Protein AF-A0A9X3W8Z4-F1 (afdb_monomer)

Structure (mmCIF, N/CA/C/O backbone):
data_AF-A0A9X3W8Z4-F1
#
_entry.id   AF-A0A9X3W8Z4-F1
#
loop_
_atom_site.group_PDB
_atom_site.id
_atom_site.type_symbol
_atom_site.label_atom_id
_atom_site.label_alt_id
_atom_site.label_comp_id
_atom_site.label_asym_id
_atom_site.label_entity_id
_atom_site.label_seq_id
_atom_site.pdbx_PDB_ins_code
_atom_site.Cartn_x
_atom_site.Cartn_y
_atom_site.Cartn_z
_atom_site.occupancy
_atom_site.B_iso_or_equiv
_atom_site.auth_seq_id
_atom_site.auth_comp_id
_atom_site.auth_asym_id
_atom_site.auth_atom_id
_atom_site.pdbx_PDB_model_num
ATOM 1 N N . MET A 1 1 ? 20.857 -4.183 10.905 1.00 47.38 1 MET A N 1
ATOM 2 C CA . MET A 1 1 ? 19.578 -3.616 11.396 1.00 47.38 1 MET A CA 1
ATOM 3 C C . MET A 1 1 ? 18.655 -3.268 10.223 1.00 47.38 1 MET A C 1
ATOM 5 O O . MET A 1 1 ? 17.467 -3.530 10.332 1.00 47.38 1 MET A O 1
ATOM 9 N N . GLU A 1 2 ? 19.205 -2.843 9.077 1.00 49.69 2 GLU A N 1
ATOM 10 C CA . GLU A 1 2 ? 18.490 -2.547 7.815 1.00 49.69 2 GLU A CA 1
ATOM 11 C C . GLU A 1 2 ? 17.693 -3.727 7.222 1.00 49.69 2 GLU A C 1
ATOM 13 O O . GLU A 1 2 ? 16.568 -3.548 6.769 1.00 49.69 2 GLU A O 1
ATOM 18 N N . THR A 1 3 ? 18.191 -4.966 7.303 1.00 54.78 3 THR A N 1
ATOM 19 C CA . THR A 1 3 ? 17.549 -6.136 6.662 1.00 54.78 3 THR A CA 1
ATOM 20 C C . THR A 1 3 ? 16.148 -6.447 7.203 1.00 54.78 3 THR A C 1
ATOM 22 O O . THR A 1 3 ? 15.261 -6.822 6.445 1.00 54.78 3 THR A O 1
ATOM 25 N N . ARG A 1 4 ? 15.916 -6.252 8.512 1.00 59.62 4 ARG A N 1
ATOM 26 C CA . ARG A 1 4 ? 14.586 -6.435 9.135 1.00 59.62 4 ARG A CA 1
ATOM 27 C C . ARG A 1 4 ? 13.631 -5.287 8.807 1.00 59.62 4 ARG A C 1
ATOM 29 O O . ARG A 1 4 ? 12.413 -5.453 8.853 1.00 59.62 4 ARG A O 1
ATOM 36 N N . GLN A 1 5 ? 14.195 -4.115 8.521 1.00 59.81 5 GLN A N 1
ATOM 37 C CA . GLN A 1 5 ? 13.439 -2.899 8.280 1.00 59.81 5 GLN A CA 1
ATOM 38 C C . GLN A 1 5 ? 12.781 -2.944 6.894 1.00 59.81 5 GLN A C 1
ATOM 40 O O . GLN A 1 5 ? 11.593 -2.642 6.791 1.00 59.81 5 GLN A O 1
ATOM 45 N N . HIS A 1 6 ? 13.510 -3.438 5.885 1.00 63.78 6 HIS A N 1
ATOM 46 C CA . HIS A 1 6 ? 12.978 -3.719 4.547 1.00 63.78 6 HIS A CA 1
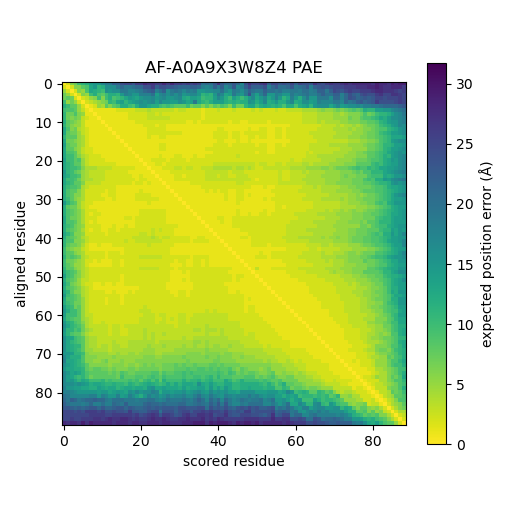ATOM 47 C C . HIS A 1 6 ? 11.927 -4.838 4.547 1.00 63.78 6 HIS A C 1
ATOM 49 O O . HIS A 1 6 ? 10.900 -4.710 3.884 1.00 63.78 6 HIS A O 1
ATOM 55 N N . ASP A 1 7 ? 12.134 -5.895 5.340 1.00 84.56 7 ASP A N 1
ATOM 56 C CA . ASP A 1 7 ? 11.163 -6.991 5.472 1.00 84.56 7 ASP A CA 1
ATOM 57 C C . ASP A 1 7 ? 9.808 -6.496 6.015 1.00 84.56 7 ASP A C 1
ATOM 59 O O . ASP A 1 7 ? 8.742 -6.820 5.494 1.00 84.56 7 ASP A O 1
ATOM 63 N N . THR A 1 8 ? 9.837 -5.613 7.016 1.00 92.88 8 THR A N 1
ATOM 64 C CA . THR A 1 8 ? 8.613 -5.071 7.624 1.00 92.88 8 THR A CA 1
ATOM 65 C C . THR A 1 8 ? 7.870 -4.109 6.690 1.00 92.88 8 THR A C 1
ATOM 67 O O . THR A 1 8 ? 6.646 -4.191 6.593 1.00 92.88 8 THR A O 1
ATOM 70 N N . GLN A 1 9 ? 8.579 -3.228 5.974 1.00 93.75 9 GLN A N 1
ATOM 71 C CA . GLN A 1 9 ? 7.954 -2.324 4.998 1.00 93.75 9 GLN A CA 1
ATOM 72 C C . GLN A 1 9 ? 7.274 -3.113 3.871 1.00 93.75 9 GLN A C 1
ATOM 74 O O . GLN A 1 9 ? 6.117 -2.852 3.543 1.00 93.75 9 GLN A O 1
ATOM 79 N N . GLY A 1 10 ? 7.948 -4.143 3.345 1.00 93.81 10 GLY A N 1
ATOM 80 C CA . GLY A 1 10 ? 7.381 -5.030 2.327 1.00 93.81 10 GLY A CA 1
ATOM 81 C C . GLY A 1 10 ? 6.115 -5.745 2.805 1.00 93.81 10 GLY A C 1
ATOM 82 O O . GLY A 1 10 ? 5.139 -5.841 2.061 1.00 93.81 10 GLY A O 1
ATOM 83 N N . ARG A 1 11 ? 6.076 -6.179 4.071 1.00 95.94 11 ARG A N 1
ATOM 84 C CA . ARG A 1 11 ? 4.870 -6.765 4.679 1.00 95.94 11 ARG A CA 1
ATOM 85 C C . ARG A 1 11 ? 3.713 -5.774 4.781 1.00 95.94 11 ARG A C 1
ATOM 87 O O . ARG A 1 11 ? 2.578 -6.168 4.527 1.00 95.94 11 ARG A O 1
ATOM 94 N N . ILE A 1 12 ? 3.982 -4.511 5.122 1.00 97.69 12 ILE A N 1
ATOM 95 C CA . ILE A 1 12 ? 2.957 -3.453 5.167 1.00 97.69 12 ILE A CA 1
ATOM 96 C C . ILE A 1 12 ? 2.372 -3.215 3.770 1.00 97.69 12 ILE A C 1
ATOM 98 O O . ILE A 1 12 ? 1.150 -3.251 3.617 1.00 97.69 12 ILE A O 1
ATOM 102 N N . ILE A 1 13 ? 3.225 -3.063 2.751 1.00 96.44 13 ILE A N 1
ATOM 103 C CA . ILE A 1 13 ? 2.799 -2.902 1.351 1.00 96.44 13 ILE A CA 1
ATOM 104 C C . ILE A 1 13 ? 1.971 -4.111 0.901 1.00 96.44 13 ILE A C 1
ATOM 106 O O . ILE A 1 13 ? 0.878 -3.956 0.357 1.00 96.44 13 ILE A O 1
ATOM 110 N N . HIS A 1 14 ? 2.445 -5.328 1.181 1.00 96.00 14 HIS A N 1
ATOM 111 C CA . HIS A 1 14 ? 1.707 -6.543 0.854 1.00 96.00 14 HIS A CA 1
ATOM 112 C C . HIS A 1 14 ? 0.338 -6.581 1.549 1.00 96.00 14 HIS A C 1
ATOM 114 O O . HIS A 1 14 ? -0.670 -6.856 0.899 1.00 96.00 14 HIS A O 1
ATOM 120 N N . GLY A 1 15 ? 0.277 -6.260 2.845 1.00 97.44 15 GLY A N 1
ATOM 121 C CA . GLY A 1 15 ? -0.976 -6.171 3.596 1.00 97.44 15 GLY A CA 1
ATOM 122 C C . GLY A 1 15 ? -1.956 -5.174 2.975 1.00 97.44 15 GLY A C 1
ATOM 123 O O . GLY A 1 15 ? -3.132 -5.497 2.807 1.00 97.44 15 GLY A O 1
ATOM 124 N N . PHE A 1 16 ? -1.469 -4.007 2.550 1.00 98.00 16 PHE A N 1
ATOM 125 C CA . PHE A 1 16 ? -2.289 -3.000 1.880 1.00 98.00 16 PHE A CA 1
ATOM 126 C C . PHE A 1 16 ? -2.832 -3.483 0.533 1.00 98.00 16 PHE A C 1
ATOM 128 O O . PHE A 1 16 ? -4.034 -3.379 0.296 1.00 98.00 16 PHE A O 1
ATOM 135 N N . ILE A 1 17 ? -2.000 -4.109 -0.307 1.00 97.19 17 ILE A N 1
ATOM 136 C CA . ILE A 1 17 ? -2.432 -4.693 -1.589 1.00 97.19 17 ILE A CA 1
ATOM 137 C C . ILE A 1 17 ? -3.542 -5.731 -1.378 1.00 97.19 17 ILE A C 1
ATOM 139 O O . ILE A 1 17 ? -4.502 -5.776 -2.147 1.00 97.19 17 ILE A O 1
ATOM 143 N N . GLN A 1 18 ? -3.444 -6.562 -0.337 1.00 98.00 18 GLN A N 1
ATOM 144 C CA . GLN A 1 18 ? -4.500 -7.525 -0.017 1.00 98.00 18 GLN A CA 1
ATOM 145 C C . GLN A 1 18 ? -5.800 -6.824 0.406 1.00 98.00 18 GLN A C 1
ATOM 147 O O . GLN A 1 18 ? -6.871 -7.235 -0.028 1.00 98.00 18 GLN A O 1
ATOM 152 N N . CYS A 1 19 ? -5.730 -5.733 1.175 1.00 98.06 19 CYS A N 1
ATOM 153 C CA . CYS A 1 19 ? -6.916 -4.936 1.502 1.00 98.06 19 CYS A CA 1
ATOM 154 C C . CYS A 1 19 ? -7.569 -4.315 0.254 1.00 98.06 19 CYS A C 1
ATOM 156 O O . CYS A 1 19 ? -8.793 -4.342 0.143 1.00 98.06 19 CYS A O 1
ATOM 158 N N . ILE A 1 20 ? -6.776 -3.805 -0.698 1.00 97.25 20 ILE A N 1
ATOM 159 C CA . ILE A 1 20 ? -7.273 -3.221 -1.962 1.00 97.25 20 ILE A CA 1
ATOM 160 C C . ILE A 1 20 ? -8.012 -4.258 -2.813 1.00 97.25 20 ILE A C 1
ATOM 162 O O . ILE A 1 20 ? -9.005 -3.935 -3.460 1.00 97.25 20 ILE A O 1
ATOM 166 N N . LYS A 1 21 ? -7.561 -5.518 -2.797 1.00 97.25 21 LYS A N 1
ATOM 167 C CA . LYS A 1 21 ? -8.250 -6.618 -3.490 1.00 97.25 21 LYS A CA 1
ATOM 168 C C . LYS A 1 21 ? -9.615 -6.951 -2.884 1.00 97.25 21 LYS A C 1
ATOM 170 O O . LYS A 1 21 ? -10.453 -7.518 -3.576 1.00 97.25 21 LYS A O 1
ATOM 175 N N . GLU A 1 22 ? -9.827 -6.635 -1.609 1.00 97.62 22 GLU A N 1
ATOM 176 C CA . GLU A 1 22 ? -11.038 -6.994 -0.865 1.00 97.62 22 GLU A CA 1
ATOM 177 C C . GLU A 1 22 ? -12.077 -5.870 -0.845 1.00 97.62 22 GLU A C 1
ATOM 179 O O . GLU A 1 22 ? -13.275 -6.152 -0.828 1.00 97.62 22 GLU A O 1
ATOM 184 N N . LYS A 1 23 ? -11.648 -4.601 -0.844 1.00 96.75 23 LYS A N 1
ATOM 185 C CA . LYS A 1 23 ? -12.558 -3.450 -0.783 1.00 96.75 23 LYS A CA 1
ATOM 186 C C . LYS A 1 23 ? -11.951 -2.163 -1.358 1.00 96.75 23 LYS A C 1
ATOM 188 O O . LYS A 1 23 ? -10.728 -2.032 -1.417 1.00 96.75 23 LYS A O 1
ATOM 193 N N . PRO A 1 24 ? -12.787 -1.177 -1.744 1.00 97.06 24 PRO A N 1
ATOM 194 C CA . PRO A 1 24 ? -12.312 0.105 -2.260 1.00 97.06 24 PRO A CA 1
ATOM 195 C C . PRO A 1 24 ? -11.387 0.832 -1.275 1.00 97.06 24 PRO A C 1
ATOM 197 O O . PRO A 1 24 ? -11.665 0.869 -0.078 1.00 97.06 24 PRO A O 1
ATOM 200 N N . VAL A 1 25 ? -10.348 1.506 -1.785 1.00 94.81 25 VAL A N 1
ATOM 201 C CA . VAL A 1 25 ? -9.329 2.221 -0.979 1.00 94.81 25 VAL A CA 1
ATOM 202 C C . VAL A 1 25 ? -9.940 3.181 0.045 1.00 94.81 25 VAL A C 1
ATOM 204 O O . VAL A 1 25 ? -9.497 3.241 1.190 1.00 94.81 25 VAL A O 1
ATOM 207 N N . ARG A 1 26 ? -11.010 3.890 -0.334 1.00 95.88 26 ARG A N 1
ATOM 208 C CA . ARG A 1 26 ? -11.724 4.832 0.548 1.00 95.88 26 ARG A CA 1
ATOM 209 C C . ARG A 1 26 ? -12.310 4.173 1.810 1.00 95.88 26 ARG A C 1
ATOM 211 O O . ARG A 1 26 ? -12.557 4.864 2.789 1.00 95.88 26 ARG A O 1
ATOM 218 N N . GLU A 1 27 ? -12.547 2.861 1.777 1.00 97.88 27 GLU A N 1
ATOM 219 C CA . GLU A 1 27 ? -13.137 2.057 2.860 1.00 97.88 27 GLU A CA 1
ATOM 220 C C . GLU A 1 27 ? -12.072 1.271 3.650 1.00 97.88 27 GLU A C 1
ATOM 222 O O . GLU A 1 27 ? -12.389 0.577 4.622 1.00 97.88 27 GLU A O 1
ATOM 227 N N . ILE A 1 28 ? -10.800 1.355 3.245 1.00 98.12 28 ILE A N 1
ATOM 228 C CA . ILE A 1 28 ? -9.666 0.761 3.959 1.00 98.12 28 ILE A CA 1
ATOM 229 C C . ILE A 1 28 ? -9.254 1.684 5.106 1.00 98.12 28 ILE A C 1
ATOM 231 O O . ILE A 1 28 ? -9.134 2.898 4.945 1.00 98.12 28 ILE A O 1
ATOM 235 N N . THR A 1 29 ? -9.000 1.098 6.273 1.00 98.31 29 THR A N 1
ATOM 236 C CA . THR A 1 29 ? -8.465 1.787 7.451 1.00 98.31 29 THR A CA 1
ATOM 237 C C . THR A 1 29 ? -7.026 1.355 7.722 1.00 98.31 29 THR A C 1
ATOM 239 O O . THR A 1 29 ? -6.630 0.247 7.361 1.00 98.31 29 THR A O 1
ATOM 242 N N . ASN A 1 30 ? -6.254 2.171 8.449 1.00 98.12 30 ASN A N 1
ATOM 243 C CA . ASN A 1 30 ? -4.903 1.787 8.892 1.00 98.12 30 ASN A CA 1
ATOM 244 C C . ASN A 1 30 ? -4.933 0.456 9.669 1.00 98.12 30 ASN A C 1
ATOM 246 O O . ASN A 1 30 ? -4.013 -0.351 9.555 1.00 98.12 30 ASN A O 1
ATOM 250 N N . LYS A 1 31 ? -6.028 0.196 10.404 1.00 98.31 31 LYS A N 1
ATOM 251 C CA . LYS A 1 31 ? -6.247 -1.051 11.144 1.00 98.31 31 LYS A CA 1
ATOM 252 C C . LYS A 1 31 ? -6.347 -2.274 10.264 1.00 98.31 31 LYS A C 1
ATOM 254 O O . LYS A 1 31 ? -5.748 -3.292 10.606 1.00 98.31 31 LYS A O 1
ATOM 259 N N . ASP A 1 32 ? -7.068 -2.179 9.158 1.00 98.31 32 ASP A N 1
ATOM 260 C CA . ASP A 1 32 ? -7.156 -3.285 8.208 1.00 98.31 32 ASP A CA 1
ATOM 261 C C . ASP A 1 32 ? -5.756 -3.654 7.712 1.00 98.31 32 ASP A C 1
ATOM 263 O O . ASP A 1 32 ? -5.377 -4.822 7.740 1.00 98.31 32 ASP A O 1
ATOM 267 N N . ILE A 1 33 ? -4.957 -2.637 7.376 1.00 98.25 33 ILE A N 1
ATOM 268 C CA . ILE A 1 33 ? -3.618 -2.796 6.810 1.00 98.25 33 ILE A CA 1
ATOM 269 C C . ILE A 1 33 ? -2.664 -3.443 7.811 1.00 98.25 33 ILE A C 1
ATOM 271 O O . ILE A 1 33 ? -2.085 -4.485 7.507 1.00 98.25 33 ILE A O 1
ATOM 275 N N . TYR A 1 34 ? -2.507 -2.875 9.015 1.00 97.94 34 TYR A N 1
ATOM 276 C CA . TYR A 1 34 ? -1.560 -3.438 9.983 1.00 97.94 34 TYR A CA 1
ATOM 277 C C . TYR A 1 34 ? -1.988 -4.827 10.473 1.00 97.94 34 TYR A C 1
ATOM 279 O O . TYR A 1 34 ? -1.133 -5.664 10.758 1.00 97.94 34 TYR A O 1
ATOM 287 N N . THR A 1 35 ? -3.298 -5.109 10.502 1.00 97.75 35 THR A N 1
ATOM 288 C CA . THR A 1 35 ? -3.819 -6.444 10.826 1.00 97.75 35 THR A CA 1
ATOM 289 C C . THR A 1 35 ? -3.458 -7.438 9.725 1.00 97.75 35 THR A C 1
ATOM 291 O O . THR A 1 35 ? -2.923 -8.502 10.021 1.00 97.75 35 THR A O 1
ATOM 294 N N . LYS A 1 36 ? -3.684 -7.083 8.453 1.00 97.25 36 LYS A N 1
ATOM 295 C CA . LYS A 1 36 ? -3.382 -7.939 7.295 1.00 97.25 36 LYS A CA 1
ATOM 296 C C . LYS A 1 36 ? -1.880 -8.157 7.088 1.00 97.25 36 LYS A C 1
ATOM 298 O O . LYS A 1 36 ? -1.475 -9.218 6.630 1.00 97.25 36 LYS A O 1
ATOM 303 N N . ALA A 1 37 ? -1.062 -7.164 7.429 1.00 96.56 37 ALA A N 1
ATOM 304 C CA . ALA A 1 37 ? 0.398 -7.238 7.399 1.00 96.56 37 ALA A CA 1
ATOM 305 C C . ALA A 1 37 ? 0.996 -8.000 8.600 1.00 96.56 37 ALA A C 1
ATOM 307 O O . ALA A 1 37 ? 2.204 -8.261 8.628 1.00 96.56 37 ALA A O 1
ATOM 308 N N . GLU A 1 38 ? 0.167 -8.343 9.594 1.00 96.69 38 GLU A N 1
ATOM 309 C CA . GLU A 1 38 ? 0.566 -8.967 10.859 1.00 96.69 38 GLU A CA 1
ATOM 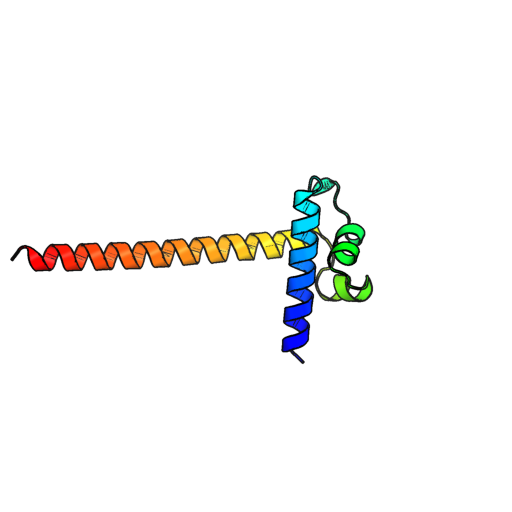310 C C . GLU A 1 38 ? 1.632 -8.143 11.611 1.00 96.69 38 GLU A C 1
ATOM 312 O O . GLU A 1 38 ? 2.606 -8.675 12.153 1.00 96.69 38 GLU A O 1
ATOM 317 N N . VAL A 1 39 ? 1.464 -6.817 11.625 1.00 96.25 39 VAL A N 1
ATOM 318 C CA . VAL A 1 39 ?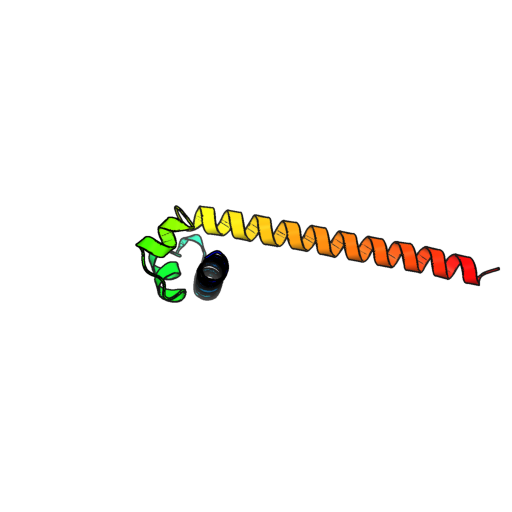 2.338 -5.880 12.346 1.00 96.25 39 VAL A CA 1
A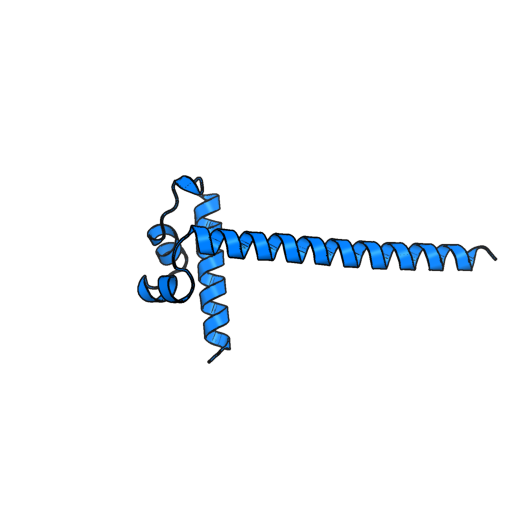TOM 319 C C . VAL A 1 39 ? 1.555 -5.114 13.409 1.00 96.25 39 VAL A C 1
ATOM 321 O O . VAL A 1 39 ? 0.336 -4.966 13.345 1.00 96.25 39 VAL A O 1
ATOM 324 N N . THR A 1 40 ? 2.260 -4.609 14.421 1.00 97.06 40 THR A N 1
ATOM 325 C CA . THR A 1 40 ? 1.618 -3.799 15.464 1.00 97.06 40 THR A CA 1
ATOM 326 C C . THR A 1 40 ? 1.231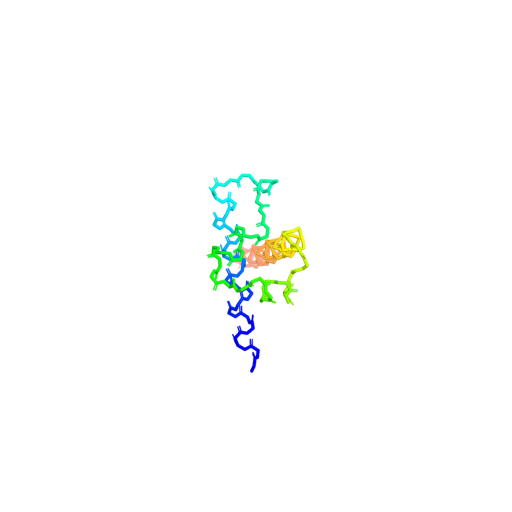 -2.418 14.932 1.00 97.06 40 THR A C 1
ATOM 328 O O . THR A 1 40 ? 1.864 -1.910 14.004 1.00 97.06 40 THR A O 1
ATOM 331 N N . TYR A 1 41 ? 0.255 -1.772 15.580 1.00 96.94 41 TYR A N 1
ATOM 332 C CA . TYR A 1 41 ? -0.062 -0.355 15.366 1.00 96.94 41 TYR A CA 1
ATOM 333 C C . TYR A 1 41 ? 1.219 0.497 15.410 1.00 96.94 41 TYR A C 1
ATOM 335 O O . TYR A 1 41 ? 1.538 1.202 14.460 1.00 96.94 41 TYR A O 1
ATOM 343 N N . GLN A 1 42 ? 2.029 0.356 16.462 1.00 97.31 42 GLN A N 1
ATOM 344 C CA . GLN A 1 42 ? 3.265 1.125 16.640 1.00 97.31 42 GLN A CA 1
ATOM 345 C C . GLN A 1 42 ? 4.299 0.855 15.542 1.00 97.31 42 GLN A C 1
ATOM 347 O O . GLN A 1 42 ? 5.128 1.714 15.248 1.00 97.31 42 GLN A O 1
ATOM 352 N N . THR A 1 43 ? 4.292 -0.347 14.966 1.00 95.75 43 THR A N 1
ATOM 353 C CA . THR A 1 43 ? 5.152 -0.682 13.833 1.00 95.75 43 THR A CA 1
ATOM 354 C C . THR A 1 43 ? 4.666 0.031 12.579 1.00 95.75 43 THR A C 1
ATOM 356 O O . THR A 1 43 ? 5.479 0.685 11.946 1.00 95.75 43 THR A O 1
ATOM 359 N N . PHE A 1 44 ? 3.372 -0.028 12.248 1.00 97.88 44 PHE A N 1
ATOM 360 C CA . PHE A 1 44 ? 2.815 0.665 11.079 1.00 97.88 44 PHE A CA 1
ATOM 361 C C . PHE A 1 44 ? 3.130 2.165 11.105 1.00 97.88 44 PHE A C 1
ATOM 363 O O . PHE A 1 44 ? 3.760 2.672 10.182 1.00 97.88 44 PHE A O 1
ATOM 370 N N . PHE A 1 45 ? 2.815 2.833 12.220 1.00 96.94 45 PHE A N 1
ATOM 371 C CA . PHE A 1 45 ? 3.012 4.280 12.375 1.00 96.94 45 PHE A CA 1
ATOM 372 C C . PHE A 1 45 ? 4.480 4.727 12.450 1.00 96.94 45 PHE A C 1
ATOM 374 O O . PHE A 1 45 ? 4.762 5.919 12.502 1.00 96.94 45 PHE A O 1
ATOM 381 N N . ARG A 1 46 ? 5.432 3.787 12.455 1.00 96.31 46 ARG A N 1
ATOM 382 C CA . ARG A 1 46 ? 6.863 4.087 12.311 1.00 96.31 46 ARG A CA 1
ATOM 383 C C . ARG A 1 46 ? 7.284 4.252 10.853 1.00 96.31 46 ARG A C 1
ATOM 385 O O . ARG A 1 46 ? 8.293 4.899 10.604 1.00 96.31 46 ARG A O 1
ATOM 392 N N . TYR A 1 47 ? 6.561 3.612 9.938 1.00 95.75 47 TYR A N 1
ATOM 393 C CA . TYR A 1 47 ? 6.825 3.672 8.502 1.00 95.75 47 TYR A CA 1
ATOM 394 C C . TYR A 1 47 ? 5.905 4.664 7.807 1.00 95.75 47 TYR A C 1
ATOM 396 O O . TYR A 1 47 ? 6.365 5.373 6.929 1.00 95.75 47 TYR A O 1
ATOM 404 N N . TYR A 1 48 ? 4.637 4.706 8.218 1.00 97.31 48 TYR A N 1
ATOM 405 C CA . TYR A 1 48 ? 3.600 5.480 7.550 1.00 97.31 48 TYR A CA 1
ATOM 406 C C . TYR A 1 48 ? 2.698 6.158 8.573 1.00 97.31 48 TYR A C 1
ATOM 408 O O . TYR A 1 48 ? 2.118 5.503 9.439 1.00 97.31 48 TYR A O 1
ATOM 416 N N . SER A 1 49 ? 2.553 7.469 8.463 1.00 96.88 49 SER A N 1
ATOM 417 C CA . SER A 1 49 ? 1.629 8.289 9.238 1.00 96.88 49 SER A CA 1
ATOM 418 C C . SER A 1 49 ? 0.172 7.900 8.994 1.00 96.88 49 SER A C 1
ATOM 420 O O . SER A 1 49 ? -0.614 7.878 9.941 1.00 96.88 49 SER A O 1
ATOM 422 N N . ASP A 1 50 ? -0.199 7.527 7.767 1.00 97.00 50 ASP A N 1
ATOM 423 C CA . ASP A 1 50 ? -1.505 6.961 7.445 1.00 97.00 50 ASP A CA 1
ATOM 424 C C . ASP A 1 50 ? -1.502 6.121 6.151 1.00 97.00 50 ASP A C 1
ATOM 426 O O . ASP A 1 50 ? -0.475 5.917 5.505 1.00 97.00 50 ASP A O 1
ATOM 430 N N . LYS A 1 51 ? -2.671 5.576 5.782 1.00 96.50 51 LYS A N 1
ATOM 431 C CA . LYS A 1 51 ? -2.838 4.802 4.542 1.00 96.50 51 LYS A CA 1
ATOM 432 C C . LYS A 1 51 ? -2.602 5.612 3.262 1.00 96.50 51 LYS A C 1
ATOM 434 O O . LYS A 1 51 ? -2.397 4.995 2.227 1.00 96.50 51 LYS A O 1
ATOM 439 N N . ASN A 1 52 ? -2.756 6.936 3.306 1.00 97.25 52 ASN A N 1
ATOM 440 C CA . ASN A 1 52 ? -2.606 7.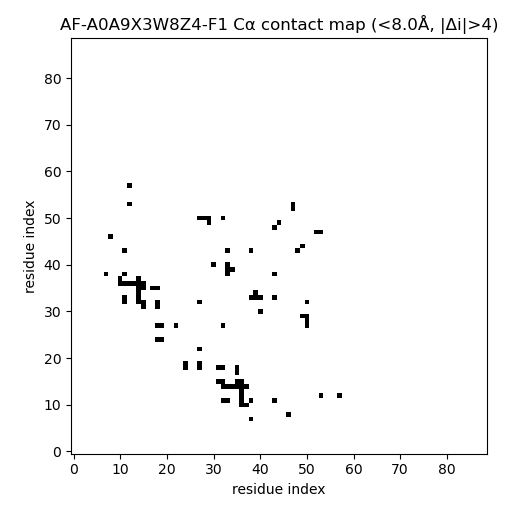792 2.135 1.00 97.25 52 ASN A CA 1
ATOM 441 C C . ASN A 1 52 ? -1.114 8.002 1.856 1.00 97.25 52 ASN A C 1
ATOM 443 O O . ASN A 1 52 ? -0.713 7.803 0.726 1.00 97.25 52 ASN A O 1
ATOM 447 N N . GLU A 1 53 ? -0.284 8.235 2.881 1.00 97.94 53 GLU A N 1
ATOM 448 C CA . GLU A 1 53 ? 1.182 8.249 2.706 1.00 97.94 53 GLU A CA 1
ATOM 449 C C . GLU A 1 53 ? 1.691 6.909 2.151 1.00 97.94 53 GLU A C 1
ATOM 451 O O . GLU A 1 53 ? 2.502 6.877 1.235 1.00 97.94 53 GLU A O 1
ATOM 456 N N . LEU A 1 54 ? 1.158 5.784 2.646 1.00 97.44 54 LEU A N 1
ATOM 457 C CA . LEU A 1 54 ? 1.468 4.464 2.085 1.00 97.44 54 LEU A CA 1
ATOM 458 C C . LEU A 1 54 ? 1.018 4.311 0.622 1.00 97.44 54 LEU A C 1
ATOM 460 O O . LEU A 1 54 ? 1.662 3.595 -0.145 1.00 97.44 54 LEU A O 1
ATOM 464 N N . LEU A 1 55 ? -0.113 4.912 0.251 1.00 97.31 55 LEU A N 1
ATOM 465 C CA . LEU A 1 55 ? -0.611 4.882 -1.120 1.00 97.31 55 LEU A CA 1
ATOM 466 C C . LEU A 1 55 ? 0.288 5.710 -2.038 1.00 97.31 55 LEU A C 1
ATOM 468 O O . LEU A 1 55 ? 0.688 5.190 -3.073 1.00 97.31 55 LEU A O 1
ATOM 472 N N . ASP A 1 56 ? 0.635 6.928 -1.631 1.00 97.19 56 ASP A N 1
ATOM 473 C CA . ASP A 1 56 ? 1.502 7.835 -2.384 1.00 97.19 56 ASP A CA 1
ATOM 474 C C . ASP A 1 56 ? 2.870 7.177 -2.636 1.00 97.19 56 ASP A C 1
ATOM 476 O O . ASP A 1 56 ? 3.306 7.065 -3.781 1.00 97.19 56 ASP A O 1
ATOM 480 N N . ASP A 1 57 ? 3.487 6.605 -1.596 1.00 96.12 57 ASP A N 1
ATOM 481 C CA . ASP A 1 57 ? 4.744 5.853 -1.706 1.00 96.12 57 ASP A CA 1
ATOM 482 C C . ASP A 1 57 ? 4.648 4.680 -2.699 1.00 96.12 57 ASP A C 1
ATOM 484 O O . ASP A 1 57 ? 5.579 4.403 -3.464 1.00 96.12 57 ASP A O 1
ATOM 488 N N . LEU A 1 58 ? 3.526 3.951 -2.676 1.00 95.38 58 LEU A N 1
ATOM 489 C CA . LEU A 1 58 ? 3.295 2.830 -3.582 1.00 95.38 58 LEU A CA 1
ATOM 490 C C . LEU A 1 58 ? 3.101 3.311 -5.027 1.00 95.38 58 LEU A C 1
ATOM 492 O O . LEU A 1 58 ? 3.624 2.683 -5.948 1.00 95.38 58 LEU A O 1
ATOM 496 N N . GLU A 1 59 ? 2.363 4.399 -5.237 1.00 96.88 59 GLU A N 1
ATOM 497 C CA . GLU A 1 59 ? 2.150 5.004 -6.554 1.00 96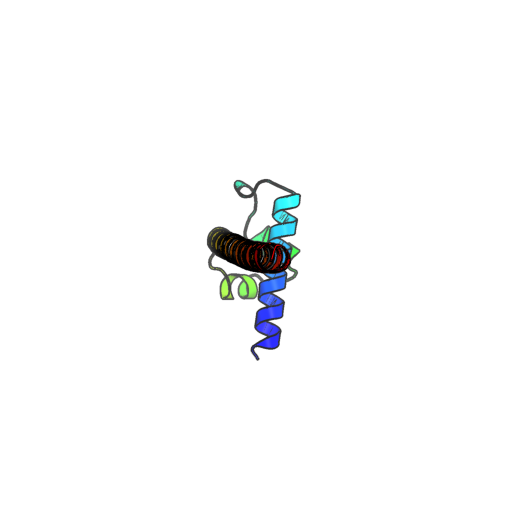.88 59 GLU A CA 1
ATOM 498 C C . GLU A 1 59 ? 3.467 5.510 -7.148 1.00 96.88 59 GLU A C 1
ATOM 500 O O . GLU A 1 59 ? 3.802 5.149 -8.280 1.00 96.88 59 GLU A O 1
ATOM 505 N N . ASP A 1 60 ? 4.261 6.243 -6.368 1.00 97.12 60 ASP A N 1
ATOM 506 C CA . ASP A 1 60 ? 5.572 6.749 -6.777 1.00 97.12 60 ASP A CA 1
ATOM 507 C C . ASP A 1 60 ? 6.528 5.614 -7.154 1.00 97.12 60 ASP A C 1
ATOM 509 O O . ASP A 1 60 ? 7.214 5.680 -8.185 1.00 97.12 60 ASP A O 1
ATOM 513 N N . PHE A 1 61 ? 6.538 4.534 -6.366 1.00 94.12 61 PHE A N 1
ATOM 514 C CA . PHE A 1 61 ? 7.314 3.338 -6.676 1.00 94.12 61 PHE A CA 1
ATOM 515 C C . PHE A 1 61 ? 6.876 2.709 -8.006 1.00 94.12 61 PHE A C 1
ATOM 517 O O . PHE A 1 61 ? 7.708 2.463 -8.881 1.00 94.12 61 PHE A O 1
ATOM 524 N N . LEU A 1 62 ? 5.573 2.482 -8.199 1.00 95.06 62 LEU A N 1
ATOM 525 C CA . LEU A 1 62 ? 5.044 1.855 -9.415 1.00 95.06 62 LEU A CA 1
ATOM 526 C C . LEU A 1 62 ? 5.297 2.704 -10.667 1.00 95.06 62 LEU A C 1
ATOM 528 O O . LEU A 1 62 ? 5.675 2.165 -11.711 1.00 95.06 62 LEU A O 1
ATOM 532 N N . ILE A 1 63 ? 5.113 4.022 -10.572 1.00 97.81 63 ILE A N 1
ATOM 533 C CA . ILE A 1 63 ? 5.373 4.958 -11.670 1.00 97.81 63 ILE A CA 1
ATOM 534 C C . ILE A 1 63 ? 6.861 4.944 -12.028 1.00 97.81 63 ILE A C 1
ATOM 536 O O . ILE A 1 63 ? 7.204 4.849 -13.210 1.00 97.81 63 ILE A O 1
ATOM 540 N N . SER A 1 64 ? 7.741 4.988 -11.027 1.00 97.00 64 SER A N 1
ATOM 541 C CA . SER A 1 64 ? 9.193 4.965 -11.229 1.00 97.00 64 SER A CA 1
ATOM 542 C C . SER A 1 64 ? 9.653 3.677 -11.913 1.00 97.00 64 SER A C 1
ATOM 544 O O . SER A 1 64 ? 10.379 3.721 -12.911 1.00 97.00 64 SER A O 1
ATOM 546 N N . GLU A 1 65 ? 9.176 2.524 -11.441 1.00 95.69 65 GLU A N 1
ATOM 547 C CA . GLU A 1 65 ? 9.513 1.225 -12.030 1.00 95.69 65 GLU A CA 1
ATOM 548 C C . GLU A 1 65 ? 8.986 1.093 -13.465 1.00 95.69 65 GLU A C 1
ATOM 550 O O . GLU A 1 65 ? 9.694 0.603 -14.350 1.00 95.69 65 GLU A O 1
ATOM 555 N N . LEU A 1 66 ? 7.780 1.602 -13.741 1.00 97.31 66 LEU A N 1
ATOM 556 C CA . LEU A 1 66 ? 7.226 1.628 -15.093 1.00 97.31 66 LEU A CA 1
ATOM 557 C C . LEU A 1 66 ? 8.069 2.501 -16.035 1.00 97.31 66 LEU A C 1
ATOM 559 O O . LEU A 1 66 ? 8.381 2.084 -17.152 1.00 97.31 66 LEU A O 1
ATOM 563 N N . GLN A 1 67 ? 8.470 3.697 -15.599 1.00 97.19 67 GLN A N 1
ATOM 564 C CA . GLN A 1 67 ? 9.333 4.584 -16.385 1.00 97.19 67 GLN A CA 1
ATOM 565 C C . GLN A 1 67 ? 10.690 3.936 -16.686 1.00 97.19 67 GLN A C 1
ATOM 567 O O . GLN A 1 67 ? 11.214 4.055 -17.801 1.00 97.19 67 GLN A O 1
ATOM 572 N N . LEU A 1 68 ? 11.250 3.225 -15.708 1.00 96.31 68 LEU A N 1
ATOM 573 C CA . LEU A 1 68 ? 12.515 2.515 -15.842 1.00 96.31 68 LEU A CA 1
ATOM 574 C C . LEU A 1 68 ? 12.407 1.335 -16.816 1.00 96.31 68 LEU A C 1
ATOM 576 O O . LEU A 1 68 ? 13.280 1.177 -17.674 1.00 96.31 68 LEU A O 1
ATOM 580 N N . ALA A 1 69 ? 11.326 0.554 -16.746 1.00 96.19 69 ALA A N 1
ATOM 581 C CA . ALA A 1 69 ? 11.034 -0.506 -17.709 1.00 96.19 69 ALA A CA 1
ATOM 582 C C . ALA A 1 69 ? 10.906 0.056 -19.135 1.00 96.19 69 ALA A C 1
ATOM 584 O O . ALA A 1 69 ? 11.608 -0.390 -20.041 1.00 96.19 69 ALA A O 1
ATOM 585 N N . GLN A 1 70 ? 10.131 1.129 -19.319 1.00 96.38 70 GLN A N 1
ATOM 586 C CA . GLN A 1 70 ? 9.988 1.786 -20.622 1.00 96.38 70 GLN A CA 1
ATOM 587 C C . GLN A 1 70 ? 11.318 2.307 -21.181 1.00 96.38 70 GLN A C 1
ATOM 589 O O . GLN A 1 70 ? 11.548 2.273 -22.392 1.00 96.38 70 GLN A O 1
ATOM 594 N N . LYS A 1 71 ? 12.204 2.831 -20.325 1.00 96.00 71 LYS A N 1
ATOM 595 C CA . LYS A 1 71 ? 13.534 3.283 -20.751 1.00 96.00 71 LYS A CA 1
ATOM 596 C C . LYS A 1 71 ? 14.376 2.110 -21.255 1.00 96.00 71 LYS A C 1
ATOM 598 O O . LYS A 1 71 ? 14.959 2.224 -22.332 1.00 96.00 71 LYS A O 1
ATOM 603 N N . LYS A 1 72 ? 14.391 0.991 -20.523 1.00 94.75 72 LYS A N 1
ATOM 604 C CA . LYS A 1 72 ? 15.090 -0.237 -20.933 1.00 94.75 72 LYS A CA 1
ATOM 605 C C . LYS A 1 72 ? 14.571 -0.751 -22.273 1.00 94.75 72 LYS A C 1
ATOM 607 O O . LYS A 1 72 ? 15.372 -1.022 -23.164 1.00 94.75 72 LYS A O 1
ATOM 612 N N . ASP A 1 73 ? 13.255 -0.793 -22.455 1.00 94.50 73 ASP A N 1
ATOM 613 C CA . ASP A 1 73 ? 12.647 -1.235 -23.713 1.00 94.50 73 ASP A CA 1
ATOM 614 C C . ASP A 1 73 ? 13.082 -0.351 -24.891 1.00 94.50 73 ASP A C 1
ATOM 616 O O . ASP A 1 73 ? 13.497 -0.857 -25.935 1.00 94.50 73 ASP A O 1
ATOM 620 N N . ARG A 1 74 ? 13.087 0.981 -24.719 1.00 94.12 74 ARG A N 1
ATOM 621 C CA . ARG A 1 74 ? 13.575 1.917 -25.751 1.00 94.12 74 ARG A CA 1
ATOM 622 C C . ARG A 1 74 ? 15.049 1.706 -26.090 1.00 94.12 74 ARG A C 1
ATOM 624 O O . ARG A 1 74 ? 15.418 1.772 -27.264 1.00 94.12 74 ARG A O 1
ATOM 631 N N . GLU A 1 75 ? 15.895 1.464 -25.093 1.00 93.75 75 GLU A N 1
ATOM 632 C CA . GLU A 1 75 ? 17.320 1.192 -25.306 1.00 93.75 75 GLU A CA 1
ATOM 633 C C . GLU A 1 75 ? 17.533 -0.102 -26.102 1.00 93.75 75 GLU A C 1
ATOM 635 O O . GLU A 1 75 ? 18.347 -0.124 -27.027 1.00 93.75 75 GLU A O 1
ATOM 640 N N . ILE A 1 76 ? 16.773 -1.157 -25.795 1.00 93.12 76 ILE A N 1
ATOM 641 C CA . ILE A 1 76 ? 16.816 -2.433 -26.523 1.00 93.12 76 ILE A CA 1
ATOM 642 C C . ILE A 1 76 ? 16.381 -2.233 -27.977 1.00 93.12 76 ILE A C 1
ATOM 644 O O . ILE A 1 76 ? 17.108 -2.616 -28.893 1.00 93.12 76 ILE A O 1
ATOM 648 N N . LEU A 1 77 ? 15.238 -1.579 -28.206 1.00 90.94 77 LEU A N 1
ATOM 649 C CA . LEU A 1 77 ? 14.729 -1.311 -29.555 1.00 90.94 77 LEU A CA 1
ATOM 650 C C . LEU A 1 77 ? 15.701 -0.462 -30.383 1.00 90.94 77 LEU A C 1
ATOM 652 O O . LEU A 1 77 ? 15.898 -0.718 -31.571 1.00 90.94 77 LEU A O 1
ATOM 656 N N . THR A 1 78 ? 16.355 0.517 -29.755 1.00 90.38 78 THR A N 1
ATOM 657 C CA . THR A 1 78 ? 17.368 1.346 -30.419 1.00 90.38 78 THR A CA 1
ATOM 658 C C . THR A 1 78 ? 18.568 0.506 -30.842 1.00 90.38 78 THR A C 1
ATOM 660 O O . THR A 1 78 ? 19.006 0.618 -31.985 1.00 90.38 78 THR A O 1
ATOM 663 N N . LYS A 1 79 ? 19.079 -0.368 -29.966 1.00 89.00 79 LYS A N 1
ATOM 664 C CA . LYS A 1 79 ? 20.197 -1.268 -30.288 1.00 89.00 79 LYS A CA 1
ATOM 665 C C . LYS A 1 79 ? 19.850 -2.231 -31.424 1.00 89.00 79 LYS A C 1
ATOM 667 O O . LYS A 1 79 ? 20.637 -2.371 -32.352 1.00 89.00 79 LYS A O 1
ATOM 672 N N . LEU A 1 80 ? 18.657 -2.831 -31.389 1.00 86.62 80 LEU A N 1
ATOM 673 C CA . LEU A 1 80 ? 18.180 -3.733 -32.444 1.00 86.62 80 LEU A CA 1
ATOM 674 C C . LEU A 1 80 ? 18.080 -3.030 -33.802 1.00 86.62 80 LEU A C 1
ATOM 676 O O . LEU A 1 80 ? 18.486 -3.592 -34.814 1.00 86.62 80 LEU A O 1
ATOM 680 N N . LYS A 1 81 ? 17.588 -1.785 -33.829 1.00 82.94 81 LYS A N 1
ATOM 681 C CA . LYS A 1 81 ? 17.514 -0.994 -35.062 1.00 82.94 81 LYS A CA 1
ATOM 682 C C . LYS A 1 81 ? 18.897 -0.725 -35.667 1.00 82.94 81 LYS A C 1
ATOM 684 O O . LYS A 1 81 ? 19.029 -0.813 -36.881 1.00 82.94 81 LYS A O 1
ATOM 689 N N . HIS A 1 82 ? 19.896 -0.400 -34.841 1.00 73.19 82 HIS A N 1
ATOM 690 C CA . HIS A 1 82 ? 21.265 -0.165 -35.318 1.00 73.19 82 HIS A CA 1
ATOM 691 C C . HIS A 1 82 ? 21.900 -1.449 -35.866 1.00 73.19 82 HIS A C 1
ATOM 693 O O . HIS A 1 82 ? 22.451 -1.424 -36.961 1.00 73.19 82 HIS A O 1
ATOM 699 N N . ALA A 1 83 ? 21.742 -2.577 -35.168 1.00 74.06 83 ALA A N 1
ATOM 700 C CA . ALA A 1 83 ? 22.250 -3.867 -35.636 1.00 74.06 83 ALA A CA 1
ATOM 701 C C . ALA A 1 83 ? 21.639 -4.276 -36.991 1.00 74.06 83 ALA A C 1
ATOM 703 O O . ALA A 1 83 ? 22.355 -4.675 -37.901 1.00 74.06 83 ALA A O 1
ATOM 704 N N . LEU A 1 84 ? 20.326 -4.086 -37.173 1.00 72.00 84 LEU A N 1
ATOM 705 C CA . LEU A 1 84 ? 19.645 -4.418 -38.430 1.00 72.00 84 LEU A CA 1
ATOM 706 C C . LEU A 1 84 ? 20.077 -3.525 -39.609 1.00 72.00 84 LEU A C 1
ATOM 708 O O . LEU A 1 84 ? 19.966 -3.935 -40.759 1.00 72.00 84 LEU A O 1
ATOM 712 N N . SER A 1 85 ? 20.540 -2.298 -39.344 1.00 68.19 85 SER A N 1
ATOM 713 C CA . SER A 1 85 ? 21.067 -1.412 -40.389 1.00 68.19 85 SER A CA 1
ATOM 714 C C . SER A 1 85 ? 22.509 -1.718 -40.797 1.00 68.19 85 SER A C 1
ATOM 716 O O . SER A 1 85 ? 22.907 -1.308 -41.885 1.00 68.19 85 SER A O 1
ATOM 718 N N . GLU A 1 86 ? 23.277 -2.424 -39.963 1.00 61.12 86 GLU A N 1
ATOM 719 C CA . GLU A 1 86 ? 24.657 -2.823 -40.272 1.00 61.12 86 GLU A CA 1
ATOM 720 C C . GLU A 1 86 ? 24.722 -4.101 -41.129 1.00 61.12 86 GLU A C 1
ATOM 722 O O . GLU A 1 86 ? 25.650 -4.238 -41.915 1.00 61.12 86 GLU A O 1
ATOM 727 N N . ASP A 1 87 ? 23.706 -4.972 -41.081 1.00 59.53 87 ASP A N 1
ATOM 728 C CA . ASP A 1 87 ? 23.636 -6.212 -41.884 1.00 59.53 87 ASP A CA 1
ATOM 729 C C . ASP A 1 87 ? 23.158 -6.011 -43.346 1.00 59.53 87 ASP A C 1
ATOM 731 O O . ASP A 1 87 ? 23.077 -6.973 -44.111 1.00 59.53 87 ASP A O 1
ATOM 735 N N . ILE A 1 88 ? 22.805 -4.785 -43.762 1.00 56.34 88 ILE A N 1
ATOM 736 C CA . ILE A 1 88 ? 22.294 -4.483 -45.123 1.00 56.34 88 ILE A CA 1
ATOM 737 C C . ILE A 1 88 ? 23.409 -3.991 -46.083 1.00 56.34 88 ILE A C 1
ATOM 739 O O . ILE A 1 88 ? 23.126 -3.672 -47.239 1.00 56.34 88 ILE A O 1
ATOM 743 N N . PHE A 1 89 ? 24.680 -3.983 -45.665 1.00 46.34 89 PHE A N 1
ATOM 744 C CA . PHE A 1 89 ? 25.828 -3.626 -46.517 1.00 46.34 89 PHE A CA 1
ATOM 745 C C . PHE A 1 89 ? 26.905 -4.710 -46.572 1.00 46.34 89 PHE A C 1
ATOM 747 O O . PHE A 1 89 ? 27.281 -5.235 -45.504 1.00 46.34 89 PHE A O 1
#

pLDDT: mean 90.29, std 13.64, range [46.34, 98.31]

Mean predicted aligned error: 6.52 Å

Solvent-accessible surface area (backbone atoms only — not comparable to full-atom val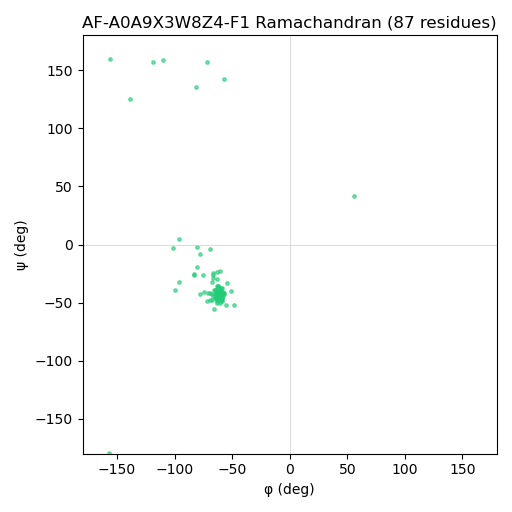ues): 5030 Å² total; per-residue (Å²): 120,65,73,63,52,55,53,51,52,51,33,44,54,51,13,39,54,55,48,52,76,75,42,61,69,92,78,61,49,61,65,57,25,27,58,63,33,73,44,50,70,75,56,44,59,71,80,29,91,44,61,61,57,50,45,51,55,50,50,54,49,53,54,51,53,50,53,51,50,53,50,52,52,53,53,51,54,51,51,51,53,53,54,61,62,59,75,76,111

Sequence (89 aa):
METRQHDTQGRIIHGFIQCIKEKPVREITNKDIYTKAEVTYQTFFRYYSDKNELLDDLEDFLISELQLAQKKDREILTKLKHALSEDIF

Nearest PDB structures (foldseek):
  8v90-assembly2_C  TM=9.114E-01  e=3.171E-02  Pseudomonas putida DOT-T1E
  3qkx-assembly1_A  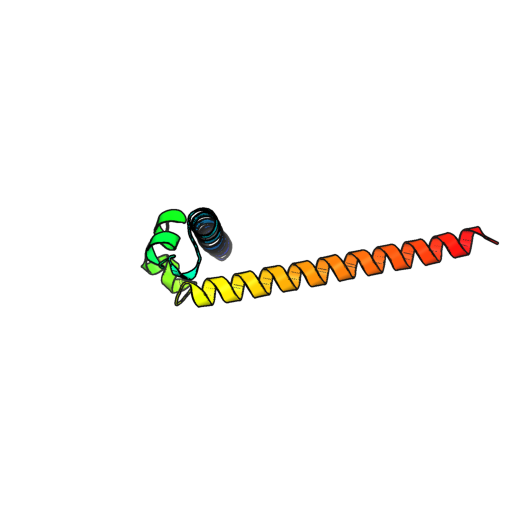TM=8.900E-01  e=2.765E-02  Haemophilus influenzae
  5wm9-assembly1_A  TM=8.583E-01  e=3.636E-02  Mycobacterium tuberculosis H37Rv
  3mvp-assembly1_B  TM=8.817E-01  e=6.287E-02  Streptococcus mutans UA159
  5mym-assembly2_C  TM=9.152E-01  e=1.164E-01  Mycobacterium tuberculosis H37Rv

Organism: Lactobacillus amylovorus (NCBI:txid1604)

Foldseek 3Di:
DVVVLVVLLVLLLVQVVVVVVVDPPVPDFLVSRCVSSVHDPVSSCVPDVTVVRVVVVVVVVVVVVVVVVVVVVVVVVVVVVVVVVVVPD

Secondary structure (DSSP, 8-state):
-HHHHHHHHHHHHHHHHHHHHHS-GGG--HHHHHHHTT--HHHHHHH-SSHHHHHHHHHHHHHHHHHHHHHHHHHHHHHHHHHHHHTT-

InterPro domains:
  IPR001647 DNA-binding HTH domain, TetR-type [PS50977] (6-66)
  IPR009057 Homedomain-like superfamily [SSF46689] (3-65)

Radius of gyration: 19.88 Å; Cα contacts (8 Å, |Δi|>4): 49; chains: 1; bounding box: 39×17×63 Å